Protein AF-A0A9P1I9E7-F1 (afdb_monomer_lite)

InterPro domains:
  IPR002908 Frataxin/CyaY [PF01491] (19-98)
  IPR002908 Frataxin/CyaY [PR00904] (19-37)
  IPR002908 Frataxin/CyaY [PR00904] (37-56)
  IPR002908 Frataxin/CyaY [PR00904] (59-74)
  IPR002908 Frataxin/CyaY [PR00904] (74-89)
  IPR002908 Frataxin/CyaY [PS50810] (19-102)
  IPR002908 Frataxin/CyaY [PTHR16821] (15-99)
  IPR002908 Frataxin/CyaY [SM01219] (19-102)
  IPR002908 Frataxin/CyaY [TIGR03421] (21-99)
  IPR017789 Frataxin [TIGR03422] (23-98)
  IPR020895 Frataxin conserved site [PS01344] (73-87)
  IPR036524 Frataxin/CyaY superfamily [G3DSA:3.30.920.10] (13-101)
  IPR036524 Frataxin/CyaY superfamily [SSF55387] (20-99)

Foldseek 3Di:
DDDDPPPPPPPPVPVPPPDDLVNLVVVLVVVLVVVQVVQVCCVVPDDFDPQFDWDDDPQWIKTAGYPVQGIKIWGQDSVVSWIWIAGSVPGIDIGHDDDPPD

Sequence (102 aa):
MLRQFSRVFSPRIRTVFTVSEKEYDRKADESLDRLSEYFDHISDNFKVSENFDVAYSYGVLTVAVSKEIGTYVINKQSPNKQIWLSSPISGPKRYDLTENLR

Secondary structure (DSSP, 8-state):
--------------------HHHHHHHHHHHHHHHHHHHHTHHHHS---TT-EEEEETTEEEEEEETTTEEEEEEEEGGGTEEEEEETTTEEEEEE------

Organism: NCBI:txid860376

Radius of gyration: 17.87 Å; chains: 1; bounding box: 51×27×46 Å

pLDDT: mean 86.14, std 20.7, range [36.94, 98.81]

Structure (mmCIF, N/CA/C/O backbone):
data_AF-A0A9P1I9E7-F1
#
_entry.id   AF-A0A9P1I9E7-F1
#
loop_
_atom_site.group_PDB
_atom_site.id
_atom_site.type_symbol
_atom_site.label_atom_id
_atom_site.label_alt_id
_atom_site.label_comp_id
_atom_site.label_asym_id
_atom_site.label_entity_id
_atom_site.label_seq_id
_atom_site.pdbx_PDB_ins_code
_atom_site.Cartn_x
_atom_site.Cartn_y
_atom_site.Cartn_z
_atom_site.occupancy
_atom_site.B_iso_or_equiv
_atom_site.auth_seq_id
_atom_site.auth_comp_id
_atom_site.auth_asym_id
_atom_site.auth_atom_id
_atom_site.pdbx_PDB_model_num
ATOM 1 N N . MET A 1 1 ? 37.702 -9.801 25.008 1.00 41.56 1 MET A N 1
ATOM 2 C CA . MET A 1 1 ? 37.589 -8.327 24.995 1.00 41.56 1 MET A CA 1
ATOM 3 C C . MET A 1 1 ? 36.161 -7.977 24.592 1.00 41.56 1 MET A C 1
ATOM 5 O O . MET A 1 1 ? 35.800 -8.125 23.434 1.00 41.56 1 MET A O 1
ATOM 9 N N . LEU A 1 2 ? 35.326 -7.666 25.584 1.00 37.88 2 LEU A N 1
ATOM 10 C CA . LEU A 1 2 ? 33.905 -7.344 25.431 1.00 37.88 2 LEU A CA 1
ATOM 11 C C . LEU A 1 2 ? 33.752 -5.960 24.785 1.00 37.88 2 LEU A C 1
ATOM 13 O O . LEU A 1 2 ? 34.343 -4.998 25.269 1.00 37.88 2 LEU A O 1
ATOM 17 N N . ARG A 1 3 ? 32.927 -5.838 23.742 1.00 42.09 3 ARG A N 1
ATOM 18 C CA . ARG A 1 3 ? 32.320 -4.556 23.360 1.00 42.09 3 ARG A CA 1
ATOM 19 C C . ARG A 1 3 ? 30.817 -4.666 23.580 1.00 42.09 3 ARG A C 1
ATOM 21 O O . ARG A 1 3 ? 30.091 -5.221 22.762 1.00 42.09 3 ARG A O 1
ATOM 28 N N . GLN A 1 4 ? 30.389 -4.174 24.742 1.00 44.16 4 GLN A N 1
ATOM 29 C CA . GLN A 1 4 ? 29.013 -3.777 25.012 1.00 44.16 4 GLN A CA 1
ATOM 30 C C . GLN A 1 4 ? 28.575 -2.786 23.932 1.00 44.16 4 GLN A C 1
ATOM 32 O O . GLN A 1 4 ? 29.083 -1.670 23.874 1.00 44.16 4 GLN A O 1
ATOM 37 N N . PHE A 1 5 ? 27.611 -3.177 23.105 1.00 43.31 5 PHE A N 1
ATOM 38 C CA . PHE A 1 5 ? 26.706 -2.209 22.506 1.00 43.31 5 PHE A CA 1
ATOM 39 C C . PHE A 1 5 ? 25.488 -2.144 23.412 1.00 43.31 5 PHE A C 1
ATOM 41 O O . PHE A 1 5 ? 24.613 -3.010 23.396 1.00 43.31 5 PHE A O 1
ATOM 48 N N . SER A 1 6 ? 25.499 -1.140 24.279 1.00 36.94 6 SER A N 1
ATOM 49 C CA . SER A 1 6 ? 24.378 -0.753 25.117 1.00 36.94 6 SER A CA 1
ATOM 50 C C . SER A 1 6 ?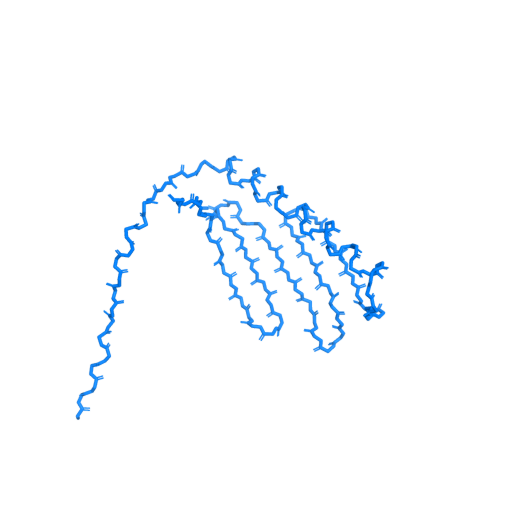 23.169 -0.558 24.208 1.00 36.94 6 SER A C 1
ATOM 52 O O . SER A 1 6 ? 23.143 0.355 23.383 1.00 36.94 6 SER A O 1
ATOM 54 N N . ARG A 1 7 ? 22.161 -1.426 24.339 1.00 43.84 7 ARG A N 1
ATOM 55 C CA . ARG A 1 7 ? 20.817 -1.132 23.847 1.00 43.84 7 ARG A CA 1
ATOM 56 C C . ARG A 1 7 ? 20.379 0.149 24.545 1.00 43.84 7 ARG A C 1
ATOM 58 O O . ARG A 1 7 ? 19.957 0.103 25.697 1.00 43.84 7 ARG A O 1
ATOM 65 N N . VAL A 1 8 ? 20.469 1.285 23.861 1.00 42.44 8 VAL A N 1
ATOM 66 C CA . VAL A 1 8 ? 19.685 2.456 24.239 1.00 42.44 8 VAL A CA 1
ATOM 67 C C . VAL A 1 8 ? 18.242 2.094 23.903 1.00 42.44 8 VAL A C 1
ATOM 69 O O . VAL A 1 8 ? 17.733 2.383 22.824 1.00 42.44 8 VAL A O 1
ATOM 72 N N . PHE A 1 9 ? 17.597 1.367 24.817 1.00 45.22 9 PHE A N 1
ATOM 73 C CA . PHE A 1 9 ? 16.150 1.365 24.926 1.00 45.22 9 PHE A CA 1
ATOM 74 C C . PHE A 1 9 ? 15.789 2.807 25.261 1.00 45.22 9 PHE A C 1
ATOM 76 O O . PHE A 1 9 ? 15.849 3.217 26.412 1.00 45.22 9 PHE A O 1
ATOM 83 N N . SER A 1 10 ? 15.510 3.608 24.236 1.00 42.56 10 SER A N 1
ATOM 84 C CA . SER A 1 10 ? 14.761 4.837 24.428 1.00 42.56 10 SER A CA 1
ATOM 85 C C . SER A 1 10 ? 13.336 4.382 24.726 1.00 42.56 10 SER A C 1
ATOM 87 O O . SER A 1 10 ? 12.689 3.832 23.826 1.00 42.56 10 SER A O 1
ATOM 89 N N . PRO A 1 11 ? 12.830 4.534 25.962 1.00 39.59 11 PRO A N 1
ATOM 90 C CA . PRO A 1 11 ? 11.422 4.352 26.194 1.00 39.59 11 PRO A CA 1
ATOM 91 C C . PRO A 1 11 ? 10.785 5.606 25.609 1.00 39.59 11 PRO A C 1
ATOM 93 O O . PRO A 1 11 ? 10.529 6.580 26.311 1.00 39.59 11 PRO A O 1
ATOM 96 N N . ARG A 1 12 ? 10.542 5.618 24.291 1.00 47.25 12 ARG A N 1
ATOM 97 C CA . ARG A 1 12 ? 9.419 6.416 23.819 1.00 47.25 12 ARG A CA 1
ATOM 98 C C . ARG A 1 12 ? 8.249 5.833 24.582 1.00 47.25 12 ARG A C 1
ATOM 100 O O . ARG A 1 12 ? 7.877 4.687 24.337 1.00 47.25 12 ARG A O 1
ATOM 107 N N . ILE A 1 13 ? 7.756 6.586 25.559 1.00 45.25 13 ILE A N 1
ATOM 108 C CA . ILE A 1 13 ? 6.429 6.394 26.113 1.00 45.25 13 ILE A CA 1
ATOM 109 C C . ILE A 1 13 ? 5.534 6.443 24.878 1.00 45.25 13 ILE A C 1
ATOM 111 O O . ILE A 1 13 ? 5.206 7.511 24.371 1.00 45.25 13 ILE A O 1
ATOM 115 N N . ARG A 1 14 ? 5.266 5.274 24.286 1.00 49.38 14 ARG A N 1
ATOM 116 C CA . ARG A 1 14 ? 4.182 5.113 23.339 1.00 49.38 14 ARG A CA 1
ATOM 117 C C . ARG A 1 14 ? 2.991 5.357 24.231 1.00 49.38 14 ARG A C 1
ATOM 119 O O . ARG A 1 14 ? 2.616 4.467 24.987 1.00 49.38 14 ARG A O 1
ATOM 126 N N . THR A 1 15 ? 2.479 6.581 24.245 1.00 45.69 15 THR A N 1
ATOM 127 C CA . THR A 1 15 ? 1.128 6.825 24.722 1.00 45.69 15 THR A CA 1
ATOM 128 C C . THR A 1 15 ? 0.297 5.812 23.950 1.00 45.69 15 THR A C 1
ATOM 130 O O . THR A 1 15 ? 0.179 5.920 22.730 1.00 45.69 15 THR A O 1
ATOM 133 N N . VAL A 1 16 ? -0.117 4.728 24.613 1.00 53.03 16 VAL A N 1
ATOM 134 C CA . VAL A 1 16 ? -0.912 3.670 23.993 1.00 53.03 16 VAL A CA 1
ATOM 135 C C . VAL A 1 16 ? -2.303 4.264 23.872 1.00 53.03 16 VAL A C 1
ATOM 137 O O . VAL A 1 16 ? -3.196 3.977 24.659 1.00 53.03 16 VAL A O 1
ATOM 140 N N . PHE A 1 17 ? -2.450 5.204 22.945 1.00 56.00 17 PHE A N 1
ATOM 141 C CA . PHE A 1 17 ? -3.746 5.705 22.561 1.00 56.00 17 PHE A CA 1
ATOM 142 C C . PHE A 1 17 ? -4.431 4.550 21.854 1.00 56.00 17 PHE A C 1
ATOM 144 O O . PHE A 1 17 ? -4.009 4.087 20.793 1.00 56.00 17 PHE A O 1
ATOM 151 N N . THR A 1 18 ? -5.454 4.018 22.505 1.00 71.69 18 THR A N 1
ATOM 152 C CA . THR A 1 18 ? -6.262 2.932 21.979 1.00 71.69 18 THR A CA 1
ATOM 153 C C . THR A 1 18 ? -7.191 3.508 20.919 1.00 71.69 18 THR A C 1
ATOM 155 O O . THR A 1 18 ? -8.364 3.771 21.168 1.00 71.69 18 THR A O 1
ATOM 158 N N . VAL A 1 19 ? -6.675 3.723 19.704 1.00 84.00 19 VAL A N 1
ATOM 159 C CA . VAL A 1 19 ? -7.548 4.030 18.566 1.00 84.00 19 VAL A CA 1
ATOM 160 C C . VAL A 1 19 ? -8.537 2.871 18.415 1.00 84.00 19 VAL A C 1
ATOM 162 O O . VAL A 1 19 ? -8.155 1.696 18.528 1.00 84.00 19 VAL A O 1
ATOM 165 N N . SER A 1 20 ? -9.821 3.169 18.227 1.00 91.38 20 SER A N 1
ATOM 166 C CA . SER A 1 20 ? -10.803 2.114 17.980 1.00 91.38 20 SER A CA 1
ATOM 167 C C . SER A 1 20 ? -10.499 1.443 16.638 1.00 91.38 20 SER A C 1
ATOM 169 O O . SER A 1 20 ? -9.936 2.068 15.741 1.00 91.38 20 SER A O 1
ATOM 171 N N . GLU A 1 21 ? -10.845 0.164 16.496 1.00 92.56 21 GLU A N 1
ATOM 172 C CA . GLU A 1 21 ? -10.680 -0.547 15.218 1.00 92.56 21 GLU A CA 1
ATOM 173 C C . GLU A 1 21 ? -11.422 0.171 14.089 1.00 92.56 21 GLU A C 1
ATOM 175 O O . GLU A 1 21 ? -10.833 0.450 13.055 1.00 92.56 21 GLU A O 1
ATOM 180 N N . LYS A 1 22 ? -12.657 0.613 14.353 1.00 94.69 22 LYS A N 1
ATOM 181 C CA . LYS A 1 22 ? -13.459 1.397 13.409 1.00 94.69 22 LYS A CA 1
ATOM 182 C C . LYS A 1 22 ? -12.763 2.680 12.942 1.00 94.69 22 LYS A C 1
ATOM 184 O O . LYS A 1 22 ? -12.828 3.013 11.765 1.00 94.69 22 LYS A O 1
ATOM 189 N N . GLU A 1 23 ? -12.135 3.424 13.853 1.00 93.75 23 GLU A N 1
ATOM 190 C CA . GLU A 1 23 ? -11.431 4.659 13.486 1.00 93.75 23 GLU A CA 1
ATOM 191 C C . GLU A 1 23 ? -10.124 4.369 12.742 1.00 93.75 23 GLU A C 1
ATOM 193 O O . GLU A 1 23 ? -9.777 5.097 11.812 1.00 93.75 23 GLU A O 1
ATOM 198 N N . TYR A 1 24 ? -9.418 3.296 13.115 1.00 95.12 24 TYR A N 1
ATOM 199 C CA . TYR A 1 24 ? -8.278 2.808 12.346 1.00 95.12 24 TYR A CA 1
ATOM 200 C C . TYR A 1 24 ? -8.699 2.437 10.922 1.00 95.12 24 TYR A C 1
ATOM 202 O O . TYR A 1 24 ? -8.096 2.939 9.979 1.00 95.12 24 TYR A O 1
ATOM 210 N N . ASP A 1 25 ? -9.743 1.620 10.769 1.00 96.94 25 ASP A N 1
ATOM 211 C CA . ASP A 1 25 ? -10.218 1.153 9.469 1.00 96.94 25 ASP A CA 1
ATOM 212 C C . ASP A 1 25 ? -10.612 2.326 8.586 1.00 96.94 25 ASP A C 1
ATOM 214 O O . ASP A 1 25 ? -10.114 2.433 7.472 1.00 96.94 25 ASP A O 1
ATOM 218 N N . ARG A 1 26 ? -11.393 3.273 9.118 1.00 96.94 26 ARG A N 1
ATOM 219 C CA . ARG A 1 26 ? -11.787 4.485 8.390 1.00 96.94 26 ARG A CA 1
ATOM 220 C C . ARG A 1 26 ? -10.574 5.264 7.869 1.00 96.94 26 ARG A C 1
ATOM 222 O O . ARG A 1 26 ? -10.561 5.664 6.710 1.00 96.94 26 ARG A O 1
ATOM 229 N N . LYS A 1 27 ? -9.564 5.495 8.716 1.00 96.31 27 LYS A N 1
ATOM 230 C CA . LYS A 1 27 ? -8.346 6.234 8.333 1.00 96.31 27 LYS A CA 1
ATOM 231 C C . LYS A 1 27 ? -7.463 5.448 7.366 1.00 96.31 27 LYS A C 1
ATOM 233 O O . LYS A 1 27 ? -6.846 6.050 6.489 1.00 96.31 27 LYS A O 1
ATOM 238 N N . ALA A 1 28 ? -7.362 4.136 7.551 1.00 97.25 28 ALA A N 1
ATOM 239 C CA . ALA A 1 28 ? -6.585 3.255 6.693 1.00 97.25 28 ALA A CA 1
ATOM 240 C C . ALA A 1 28 ? -7.205 3.168 5.296 1.00 97.25 28 ALA A C 1
ATOM 242 O O . ALA A 1 28 ? -6.478 3.337 4.322 1.00 97.25 28 ALA A O 1
ATOM 243 N N . ASP A 1 29 ? -8.525 2.997 5.212 1.00 98.31 29 ASP A N 1
ATOM 244 C CA . ASP A 1 29 ? -9.269 2.967 3.952 1.00 98.31 29 ASP A CA 1
ATOM 245 C C . ASP A 1 29 ? -9.127 4.297 3.211 1.00 98.31 29 ASP A C 1
ATOM 247 O O . ASP A 1 29 ? -8.599 4.309 2.108 1.00 98.31 29 ASP A O 1
ATOM 251 N N . GLU A 1 30 ? -9.415 5.427 3.870 1.00 97.81 30 GLU A N 1
ATOM 252 C CA . GLU A 1 30 ? -9.255 6.769 3.284 1.00 97.81 30 GLU A CA 1
ATOM 253 C C . GLU A 1 30 ? -7.823 7.026 2.776 1.00 97.81 30 GLU A C 1
ATOM 255 O O . GLU A 1 30 ? -7.613 7.709 1.773 1.00 97.81 30 GLU A O 1
ATOM 260 N N . SER A 1 31 ? -6.813 6.498 3.474 1.00 97.38 31 SER A N 1
ATOM 261 C CA . SER A 1 31 ? -5.418 6.631 3.049 1.00 97.38 31 SER A CA 1
ATOM 262 C C . SER A 1 31 ? -5.116 5.762 1.831 1.00 97.38 31 SER A C 1
ATOM 264 O O . SER A 1 31 ? -4.488 6.242 0.892 1.00 97.38 31 SER A O 1
ATOM 266 N N . LEU A 1 32 ? -5.539 4.496 1.832 1.00 98.38 32 LEU A N 1
ATOM 267 C CA . LEU A 1 32 ? -5.294 3.577 0.721 1.00 98.38 32 LEU A CA 1
ATOM 268 C C . LEU A 1 32 ? -6.073 3.974 -0.536 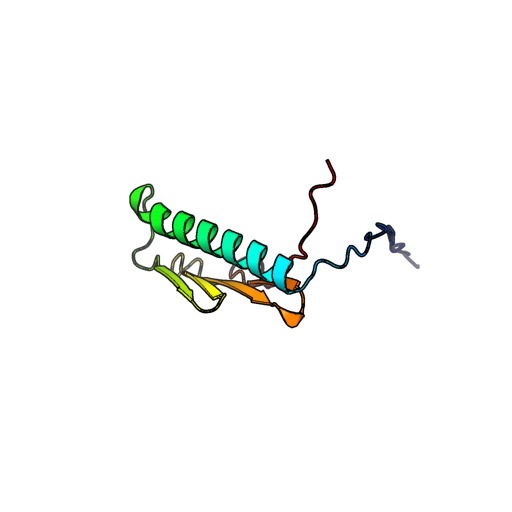1.00 98.38 32 LEU A C 1
ATOM 270 O O . LEU A 1 32 ? -5.491 3.898 -1.613 1.00 98.38 32 LEU A O 1
ATOM 274 N N . ASP A 1 33 ? -7.301 4.482 -0.393 1.00 98.31 33 ASP A N 1
ATOM 275 C CA . ASP A 1 33 ? -8.083 5.085 -1.480 1.00 98.31 33 ASP A CA 1
ATOM 276 C C . ASP A 1 33 ? -7.266 6.198 -2.153 1.00 98.31 33 ASP A C 1
ATOM 278 O O . ASP A 1 33 ? -6.936 6.111 -3.334 1.00 98.31 33 ASP A O 1
ATOM 282 N N . ARG A 1 34 ? -6.809 7.189 -1.375 1.00 98.31 34 ARG A N 1
ATOM 283 C CA . ARG A 1 34 ? -5.999 8.304 -1.896 1.00 98.31 34 ARG A CA 1
ATOM 284 C C . ARG A 1 34 ? -4.679 7.862 -2.520 1.00 98.31 34 ARG A C 1
ATOM 286 O O . ARG A 1 34 ? -4.242 8.456 -3.502 1.00 98.31 34 ARG A O 1
ATOM 293 N N . LEU A 1 35 ? -4.004 6.869 -1.935 1.00 98.25 35 LEU A N 1
ATOM 294 C CA . LEU A 1 35 ? -2.781 6.326 -2.527 1.00 98.25 35 LEU A CA 1
ATOM 295 C C . LEU A 1 35 ? -3.075 5.626 -3.856 1.00 98.25 35 LEU A C 1
ATOM 297 O O . LEU A 1 35 ? -2.288 5.787 -4.784 1.00 98.25 35 LEU A O 1
ATOM 301 N N . SER A 1 36 ? -4.169 4.867 -3.947 1.00 98.12 36 SER A N 1
ATOM 302 C CA . SER A 1 36 ? -4.563 4.187 -5.183 1.00 98.12 36 SER A CA 1
ATOM 303 C C . SER A 1 36 ? -4.837 5.191 -6.303 1.00 98.12 36 SER A C 1
ATOM 305 O O . SER A 1 36 ? -4.181 5.116 -7.337 1.00 98.12 36 SER A O 1
ATOM 307 N N . GLU A 1 37 ? -5.649 6.219 -6.032 1.00 97.56 37 GLU A N 1
ATOM 308 C CA . GLU A 1 37 ? -5.928 7.316 -6.967 1.00 97.56 37 GLU A CA 1
ATOM 309 C C . GLU A 1 37 ? -4.638 8.020 -7.409 1.00 97.56 37 GLU A C 1
ATOM 311 O O . GLU A 1 37 ? -4.421 8.279 -8.591 1.00 97.56 37 GLU A O 1
ATOM 316 N N . TYR A 1 38 ? -3.738 8.310 -6.463 1.00 97.62 38 TYR A N 1
ATOM 317 C CA . TYR A 1 38 ? -2.458 8.934 -6.784 1.00 97.62 38 TYR A CA 1
ATOM 318 C C . TYR A 1 38 ? -1.611 8.070 -7.726 1.00 97.62 38 TYR A C 1
ATOM 320 O O . TYR A 1 38 ? -1.033 8.605 -8.673 1.00 97.62 38 TYR A O 1
ATOM 328 N N . PHE A 1 39 ? -1.518 6.760 -7.475 1.00 97.56 39 PHE A N 1
ATOM 329 C CA . PHE A 1 39 ? -0.738 5.856 -8.319 1.00 97.56 39 PHE A CA 1
ATOM 330 C C . PHE A 1 39 ? -1.351 5.677 -9.710 1.00 97.56 39 PHE A C 1
ATOM 332 O O . PHE A 1 39 ? -0.589 5.669 -10.679 1.00 97.56 39 PHE A O 1
ATOM 339 N N . ASP A 1 40 ? -2.679 5.607 -9.827 1.00 95.19 40 ASP A N 1
ATOM 340 C CA . ASP A 1 40 ? -3.375 5.533 -11.121 1.00 95.19 40 ASP A CA 1
ATOM 341 C C . ASP A 1 40 ? -3.001 6.720 -12.024 1.00 95.19 40 ASP A C 1
ATOM 343 O O . ASP A 1 40 ? -2.643 6.551 -13.195 1.00 95.19 40 ASP A O 1
ATOM 347 N N . HIS A 1 41 ? -2.947 7.922 -11.446 1.00 96.19 41 HIS A N 1
ATOM 348 C CA . HIS A 1 41 ? -2.600 9.151 -12.163 1.00 96.19 41 HIS A CA 1
ATOM 349 C C . HIS A 1 41 ? -1.112 9.315 -12.505 1.00 96.19 41 HIS A C 1
ATOM 351 O O . HIS A 1 41 ? -0.746 10.259 -13.216 1.00 96.19 41 HIS A O 1
ATOM 357 N N . ILE A 1 42 ? -0.215 8.442 -12.033 1.00 96.56 42 ILE A N 1
ATOM 358 C CA . ILE A 1 42 ? 1.209 8.542 -12.396 1.00 96.56 42 ILE A CA 1
ATOM 359 C C . ILE A 1 42 ? 1.392 8.334 -13.900 1.00 96.56 42 ILE A C 1
ATOM 361 O O . ILE A 1 42 ? 2.182 9.050 -14.517 1.00 96.56 42 ILE A O 1
ATOM 365 N N . SER A 1 43 ? 0.660 7.389 -14.492 1.00 91.88 43 SER A N 1
ATOM 366 C CA . SER A 1 43 ? 0.794 7.055 -15.915 1.00 91.88 43 SER A CA 1
ATOM 367 C C . SER A 1 43 ? 0.380 8.200 -16.853 1.00 91.88 43 SER A C 1
ATOM 369 O O . SER A 1 43 ? 0.950 8.335 -17.935 1.00 91.88 43 SER A O 1
ATOM 371 N N . ASP A 1 44 ? -0.520 9.083 -16.405 1.00 94.19 44 ASP A N 1
ATOM 372 C CA . ASP A 1 44 ? -0.955 10.271 -17.151 1.00 94.19 44 ASP A CA 1
ATOM 373 C C . ASP A 1 44 ? 0.131 11.358 -17.220 1.00 94.19 44 ASP A C 1
ATOM 375 O O . ASP A 1 44 ? 0.199 12.139 -18.170 1.00 94.19 44 ASP A O 1
ATOM 379 N N . ASN A 1 45 ? 0.977 11.433 -16.190 1.00 94.00 45 ASN A N 1
ATOM 380 C CA . ASN A 1 45 ? 1.904 12.547 -15.975 1.00 94.00 45 ASN A CA 1
ATOM 381 C C . ASN A 1 45 ? 3.371 12.170 -16.214 1.00 94.00 45 ASN A C 1
ATOM 383 O O . ASN A 1 45 ? 4.225 13.047 -16.368 1.00 94.00 45 ASN A O 1
ATOM 387 N N . PHE A 1 46 ? 3.684 10.875 -16.238 1.00 95.12 46 PHE A N 1
ATOM 388 C CA . PHE A 1 46 ? 5.046 10.367 -16.317 1.00 95.12 46 PHE A CA 1
ATOM 389 C C . PHE A 1 46 ? 5.142 9.180 -17.270 1.00 95.12 46 PHE A C 1
ATOM 391 O O . PHE A 1 46 ? 4.232 8.367 -17.397 1.00 95.12 46 PHE A O 1
ATOM 398 N N . LYS A 1 47 ? 6.307 9.030 -17.907 1.00 96.50 47 LYS A N 1
ATOM 399 C CA . LYS A 1 47 ? 6.604 7.826 -18.683 1.00 96.50 47 LYS A CA 1
ATOM 400 C C . LYS A 1 47 ? 6.809 6.647 -17.729 1.00 96.50 47 LYS A C 1
ATOM 402 O O . LYS A 1 47 ? 7.800 6.614 -17.00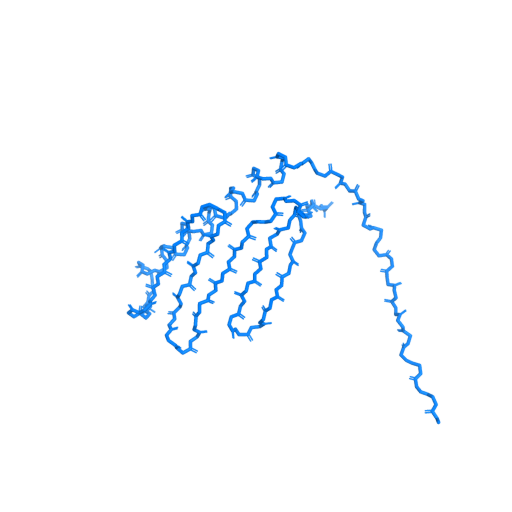0 1.00 96.50 47 LYS A O 1
ATOM 407 N N . VAL A 1 48 ? 5.900 5.680 -17.777 1.00 97.06 48 VAL A N 1
ATOM 408 C CA . VAL A 1 48 ? 5.942 4.444 -16.984 1.00 97.06 48 VAL A CA 1
ATOM 409 C C . VAL A 1 48 ? 6.307 3.228 -17.846 1.00 97.06 48 VAL A C 1
ATOM 411 O O . VAL A 1 48 ? 6.416 3.323 -19.069 1.00 97.06 48 VAL A O 1
ATOM 414 N N . SER A 1 49 ? 6.555 2.085 -17.201 1.00 97.75 49 SER A N 1
ATOM 415 C CA . SER A 1 49 ? 6.737 0.798 -17.884 1.00 97.75 49 SER A CA 1
ATOM 416 C C . SER A 1 49 ? 5.422 0.324 -18.511 1.00 97.75 49 SER A C 1
ATOM 418 O O . SER A 1 49 ? 4.357 0.588 -17.969 1.00 97.75 49 SER A O 1
ATOM 420 N N . GLU A 1 50 ? 5.488 -0.475 -19.579 1.00 96.88 50 GLU A N 1
ATOM 421 C CA . GLU A 1 50 ? 4.322 -1.217 -20.098 1.00 96.88 50 GLU A CA 1
ATOM 422 C C . GLU A 1 50 ? 3.758 -2.223 -19.080 1.00 96.88 50 GLU A C 1
ATOM 424 O O . GLU A 1 50 ? 2.632 -2.689 -19.213 1.00 96.88 50 GLU A O 1
ATOM 429 N N . ASN A 1 51 ? 4.553 -2.580 -18.066 1.00 97.19 51 ASN A N 1
ATOM 430 C CA . ASN A 1 51 ? 4.145 -3.437 -16.956 1.00 97.19 51 ASN A CA 1
ATOM 431 C C . ASN A 1 51 ? 3.683 -2.645 -15.723 1.00 97.19 51 ASN A C 1
ATOM 433 O O . ASN A 1 51 ? 3.523 -3.251 -14.664 1.00 97.19 51 ASN A O 1
ATOM 437 N N . PHE A 1 52 ? 3.530 -1.322 -15.833 1.00 98.31 52 PHE A N 1
ATOM 438 C CA . PHE A 1 52 ? 2.976 -0.520 -14.752 1.00 98.31 52 PHE A CA 1
ATOM 439 C C . PHE A 1 52 ? 1.480 -0.805 -14.614 1.00 98.31 52 PHE A C 1
ATOM 441 O O . PHE A 1 52 ? 0.737 -0.656 -15.581 1.00 98.31 52 PHE A O 1
ATOM 448 N N . ASP A 1 53 ? 1.061 -1.227 -13.427 1.00 98.12 53 ASP A N 1
ATOM 449 C CA . ASP A 1 53 ? -0.329 -1.566 -13.124 1.00 98.12 53 ASP A CA 1
ATOM 450 C C . ASP A 1 53 ? -0.622 -1.299 -11.647 1.00 98.12 53 ASP A C 1
ATOM 452 O O . ASP A 1 53 ? 0.232 -1.518 -10.777 1.00 98.12 53 ASP A O 1
ATOM 456 N N . VAL A 1 54 ? -1.830 -0.824 -11.369 1.00 98.31 54 VAL A N 1
ATOM 457 C CA . VAL A 1 54 ? -2.292 -0.460 -10.032 1.00 98.31 54 VAL A CA 1
ATOM 458 C C . VAL A 1 54 ? -3.621 -1.163 -9.794 1.00 98.31 54 VAL A C 1
ATOM 460 O O . VAL A 1 54 ? -4.565 -1.036 -10.566 1.00 98.31 54 VAL A O 1
ATOM 463 N N . ALA A 1 55 ? -3.699 -1.924 -8.707 1.00 98.31 55 ALA A N 1
ATOM 464 C CA . ALA A 1 55 ? -4.905 -2.649 -8.336 1.00 98.31 55 ALA A CA 1
ATOM 465 C C . ALA A 1 55 ? -5.170 -2.484 -6.844 1.00 98.31 55 ALA A C 1
ATOM 467 O O . ALA A 1 55 ? -4.332 -2.842 -6.014 1.00 98.31 55 ALA A O 1
ATOM 468 N N . TYR A 1 56 ? -6.354 -1.987 -6.491 1.00 98.50 56 TYR A N 1
ATOM 469 C CA . TYR A 1 56 ? -6.774 -1.845 -5.103 1.00 98.50 56 TYR A CA 1
ATOM 470 C C . TYR A 1 56 ? -8.068 -2.612 -4.836 1.00 98.50 56 TYR A C 1
ATOM 472 O O . TYR A 1 56 ? -9.091 -2.390 -5.479 1.00 98.50 56 TYR A O 1
ATOM 480 N N . SER A 1 57 ? -8.021 -3.558 -3.896 1.00 98.00 57 SER A N 1
ATOM 481 C CA . SER A 1 57 ? -9.185 -4.366 -3.535 1.00 98.00 57 SER A CA 1
ATOM 482 C C . SER A 1 57 ? -9.073 -4.915 -2.117 1.00 98.00 57 SER A C 1
ATOM 484 O O . SER A 1 57 ? -8.001 -5.348 -1.699 1.00 98.00 57 SER A O 1
ATOM 486 N N . TYR A 1 58 ? -10.183 -4.909 -1.374 1.00 96.31 58 TYR A N 1
ATOM 487 C CA . TYR A 1 58 ? -10.291 -5.478 -0.021 1.00 96.31 58 TYR A CA 1
ATOM 488 C C . TYR A 1 58 ? -9.158 -5.059 0.940 1.00 96.31 58 TYR A C 1
ATOM 490 O O . TYR A 1 58 ? -8.646 -5.874 1.706 1.00 96.31 58 TYR A O 1
ATOM 498 N N . GLY A 1 59 ? -8.749 -3.786 0.903 1.00 97.69 59 GLY A N 1
ATOM 499 C CA . GLY A 1 59 ? -7.674 -3.264 1.754 1.00 97.69 59 GLY A CA 1
ATOM 500 C C . GLY A 1 59 ? -6.259 -3.645 1.300 1.00 97.69 59 GLY A C 1
ATOM 501 O O . GLY A 1 59 ? -5.307 -3.404 2.039 1.00 97.69 59 GLY A O 1
ATOM 502 N N . VAL A 1 60 ? -6.098 -4.213 0.103 1.00 98.62 60 VAL A N 1
ATOM 503 C CA . VAL A 1 60 ? -4.806 -4.563 -0.500 1.00 98.62 60 VAL A CA 1
ATOM 504 C C . VAL A 1 60 ? -4.588 -3.729 -1.7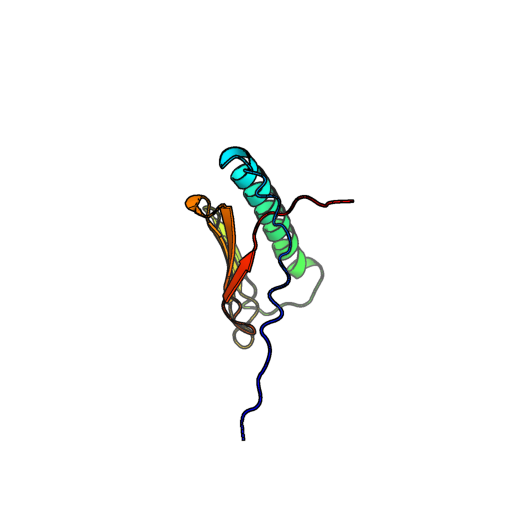57 1.00 98.62 60 VAL A C 1
ATOM 506 O O . VAL A 1 60 ? -5.267 -3.922 -2.763 1.00 98.62 60 VAL A O 1
ATOM 509 N N . LEU A 1 61 ? -3.627 -2.810 -1.701 1.00 98.81 61 LEU A N 1
ATOM 510 C CA . LEU A 1 61 ? -3.146 -2.020 -2.830 1.00 98.81 61 LEU A CA 1
ATOM 511 C C . LEU A 1 61 ? -1.877 -2.663 -3.394 1.00 98.81 61 LEU A C 1
ATOM 513 O O . LEU A 1 61 ? -0.873 -2.811 -2.698 1.00 98.81 61 LEU A O 1
ATOM 517 N N . THR A 1 62 ? -1.922 -3.038 -4.662 1.00 98.75 62 THR A N 1
ATOM 518 C CA . THR A 1 62 ? -0.820 -3.633 -5.415 1.00 98.75 62 THR A CA 1
ATOM 519 C C . THR A 1 62 ? -0.372 -2.648 -6.484 1.00 98.75 62 THR A C 1
ATOM 521 O O . THR A 1 62 ? -1.200 -2.144 -7.233 1.00 98.75 62 THR A O 1
ATOM 524 N N . VAL A 1 63 ? 0.931 -2.375 -6.551 1.00 98.62 63 VAL A N 1
ATOM 525 C CA . VAL A 1 63 ? 1.536 -1.485 -7.552 1.00 98.62 63 VAL A CA 1
ATOM 526 C C . VAL A 1 63 ? 2.671 -2.236 -8.237 1.00 98.62 63 VAL A C 1
ATOM 528 O O . VAL A 1 63 ? 3.751 -2.416 -7.662 1.00 98.62 63 VAL A O 1
ATOM 531 N N . ALA A 1 64 ? 2.426 -2.716 -9.453 1.00 98.50 64 ALA A N 1
ATOM 532 C CA . ALA A 1 64 ? 3.464 -3.243 -10.326 1.00 98.50 64 ALA A CA 1
ATOM 533 C C . ALA A 1 64 ? 4.187 -2.062 -10.981 1.00 98.50 64 ALA A C 1
ATOM 535 O O . ALA A 1 64 ? 3.554 -1.224 -11.609 1.00 98.50 64 ALA A O 1
ATOM 536 N N . VAL A 1 65 ? 5.507 -1.962 -10.802 1.00 98.06 65 VAL A N 1
ATOM 537 C CA . VAL A 1 65 ? 6.282 -0.820 -11.322 1.00 98.06 65 VAL A CA 1
ATOM 538 C C . VAL A 1 65 ? 6.916 -1.157 -12.669 1.00 98.06 65 VAL A C 1
ATOM 540 O O . VAL A 1 65 ? 6.765 -0.421 -13.641 1.00 98.06 65 VAL A O 1
ATOM 543 N N . SER A 1 66 ? 7.654 -2.264 -12.716 1.00 98.00 66 SER A N 1
ATOM 544 C CA . SER A 1 66 ? 8.244 -2.847 -13.923 1.00 98.00 66 SER A CA 1
ATOM 545 C C . SER A 1 66 ? 8.704 -4.278 -13.621 1.00 98.00 66 SER A C 1
ATOM 547 O O . SER A 1 66 ? 8.665 -4.713 -12.467 1.00 98.00 66 SER A O 1
ATOM 549 N N . LYS A 1 67 ? 9.193 -5.011 -14.628 1.00 97.31 67 LYS A N 1
ATOM 550 C CA . LYS A 1 67 ? 9.790 -6.343 -14.414 1.00 97.31 67 LYS A CA 1
ATOM 551 C C . LYS A 1 67 ? 11.069 -6.291 -13.574 1.00 97.31 67 LYS A C 1
ATOM 553 O O . LYS A 1 67 ? 11.343 -7.222 -12.827 1.00 97.31 67 LYS A O 1
ATOM 558 N N . GLU A 1 68 ? 11.840 -5.216 -13.698 1.00 98.00 68 GLU A N 1
ATOM 559 C CA . GLU A 1 68 ? 13.134 -5.029 -13.034 1.00 98.00 68 GLU A CA 1
ATOM 560 C C . GLU A 1 68 ? 12.973 -4.558 -11.587 1.00 98.00 68 GLU A C 1
ATOM 562 O O . GLU A 1 68 ? 13.729 -4.980 -10.715 1.00 98.00 68 GLU A O 1
ATOM 567 N N . ILE A 1 69 ? 11.994 -3.684 -11.326 1.00 97.75 69 ILE A N 1
ATOM 568 C CA . ILE A 1 69 ? 11.726 -3.159 -9.981 1.00 97.75 69 ILE A CA 1
ATOM 569 C C . ILE A 1 69 ? 10.820 -4.098 -9.185 1.00 97.75 69 ILE A C 1
ATOM 571 O O . ILE A 1 69 ? 11.011 -4.249 -7.981 1.00 97.75 69 ILE A O 1
ATOM 575 N N . GLY A 1 70 ? 9.851 -4.739 -9.839 1.00 98.25 70 GLY A N 1
ATOM 576 C CA . GLY A 1 70 ? 8.890 -5.644 -9.219 1.00 98.25 70 GLY A CA 1
ATOM 577 C C . GLY A 1 70 ? 7.619 -4.958 -8.716 1.00 98.25 70 GLY A C 1
ATOM 578 O O . GLY A 1 70 ? 7.251 -3.859 -9.142 1.00 98.25 70 GLY A O 1
ATOM 579 N N . THR A 1 71 ? 6.934 -5.647 -7.803 1.00 98.69 71 THR A N 1
ATOM 580 C CA . THR A 1 71 ? 5.594 -5.289 -7.325 1.00 98.69 71 THR A CA 1
ATOM 581 C C . THR A 1 71 ? 5.618 -4.925 -5.849 1.00 98.69 71 THR A C 1
ATOM 583 O O . THR A 1 71 ? 6.083 -5.697 -5.010 1.00 98.69 71 THR A O 1
ATOM 586 N N . TYR A 1 72 ? 5.078 -3.754 -5.531 1.00 98.81 72 TYR A N 1
ATOM 587 C CA . TYR A 1 72 ? 4.809 -3.323 -4.168 1.00 98.81 72 TYR A CA 1
ATOM 588 C C . TYR A 1 72 ? 3.418 -3.798 -3.753 1.00 98.81 72 TYR A C 1
ATOM 590 O O . TYR A 1 72 ? 2.476 -3.722 -4.538 1.00 98.81 72 TYR A O 1
ATOM 598 N N . VAL A 1 73 ? 3.285 -4.259 -2.510 1.00 98.81 73 VAL A N 1
ATOM 599 C CA . VAL A 1 73 ? 1.985 -4.611 -1.919 1.00 98.81 73 VAL A CA 1
ATOM 600 C C . VAL A 1 73 ? 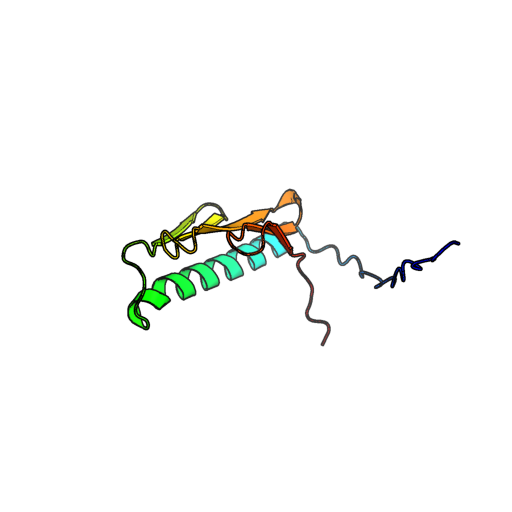1.832 -3.864 -0.606 1.00 98.81 73 VAL A C 1
ATOM 602 O O . VAL A 1 73 ? 2.655 -4.016 0.295 1.00 98.81 73 VAL A O 1
ATOM 605 N N . ILE A 1 74 ? 0.780 -3.066 -0.491 1.00 98.81 74 ILE A N 1
ATOM 606 C CA . ILE A 1 74 ? 0.413 -2.311 0.701 1.00 98.81 74 ILE A CA 1
ATOM 607 C C . ILE A 1 74 ? -0.909 -2.883 1.204 1.00 98.81 74 ILE A C 1
ATOM 609 O O . ILE A 1 74 ? -1.904 -2.878 0.491 1.00 98.81 74 ILE A O 1
ATOM 613 N N . ASN A 1 75 ? -0.919 -3.409 2.423 1.00 98.56 75 ASN A N 1
ATOM 614 C CA . ASN A 1 75 ? -2.042 -4.161 2.965 1.00 98.56 75 ASN A CA 1
ATOM 615 C C . ASN A 1 75 ? -2.515 -3.574 4.299 1.00 98.56 75 ASN A C 1
ATOM 617 O O . ASN A 1 75 ? -1.711 -3.385 5.219 1.00 98.56 75 ASN A O 1
ATOM 621 N N . LYS A 1 76 ? -3.821 -3.339 4.417 1.00 98.38 76 LYS A N 1
ATOM 622 C CA . LYS A 1 76 ? -4.501 -3.015 5.669 1.00 98.38 76 LYS A CA 1
ATOM 623 C C . LYS A 1 76 ? -4.613 -4.258 6.549 1.00 98.38 76 LYS A C 1
ATOM 625 O O . LYS A 1 76 ? -5.176 -5.274 6.159 1.00 98.38 76 LYS A O 1
ATOM 630 N N . GLN A 1 77 ? -4.116 -4.167 7.777 1.00 97.69 77 GLN A N 1
ATOM 631 C CA . GLN A 1 77 ? -4.198 -5.237 8.770 1.00 97.69 77 GLN A CA 1
ATOM 632 C C . GLN A 1 77 ? -5.036 -4.781 9.960 1.00 97.69 77 GLN A C 1
ATOM 634 O O . GLN A 1 77 ? -4.493 -4.406 11.002 1.00 97.69 77 GLN A O 1
ATOM 639 N N . SER A 1 78 ? -6.362 -4.846 9.804 1.00 93.88 78 SER A N 1
ATOM 640 C CA . SER A 1 78 ? -7.348 -4.416 10.807 1.00 93.88 78 SER A CA 1
ATOM 641 C C . SER A 1 78 ? -7.137 -5.029 12.196 1.00 93.88 78 SER A C 1
ATOM 643 O O . SER A 1 78 ? -7.048 -4.252 13.148 1.00 93.88 78 SER A O 1
ATOM 645 N N . PRO A 1 79 ? -6.897 -6.352 12.356 1.00 93.31 79 PRO A N 1
ATOM 646 C CA . PRO A 1 79 ? -6.691 -6.937 13.688 1.00 93.31 79 PRO A CA 1
ATOM 647 C C . PRO A 1 79 ? -5.477 -6.359 14.425 1.00 93.31 79 PRO A C 1
ATOM 649 O O . PRO A 1 79 ? -5.469 -6.252 15.649 1.00 93.31 79 PRO A O 1
ATOM 652 N N . ASN A 1 80 ? -4.446 -5.967 13.669 1.00 93.56 80 ASN A N 1
ATOM 653 C CA . ASN A 1 80 ? -3.210 -5.410 14.212 1.00 93.56 80 ASN A CA 1
ATOM 654 C C . ASN A 1 80 ? -3.220 -3.876 14.253 1.00 93.56 80 ASN A C 1
ATOM 656 O O . ASN A 1 80 ? -2.315 -3.292 14.843 1.00 93.56 80 ASN A O 1
ATOM 660 N N . LYS A 1 81 ? -4.209 -3.225 13.625 1.00 94.81 81 LYS A N 1
ATOM 661 C CA . LYS A 1 81 ? -4.273 -1.772 13.393 1.00 94.81 81 LYS A CA 1
ATOM 662 C C . LYS A 1 81 ? -3.000 -1.229 12.736 1.00 94.81 81 LYS A C 1
ATOM 664 O O . LYS A 1 81 ? -2.443 -0.211 13.153 1.00 94.81 81 LYS A O 1
ATOM 669 N N . GLN A 1 82 ? -2.527 -1.933 11.708 1.00 96.38 82 GLN A N 1
ATOM 670 C CA . GLN A 1 82 ? -1.270 -1.637 11.019 1.00 96.38 82 GLN A CA 1
ATOM 671 C C . GLN A 1 82 ? -1.413 -1.628 9.502 1.00 96.38 82 GLN A C 1
ATOM 673 O O . GLN A 1 82 ? -2.148 -2.427 8.934 1.00 96.38 82 GLN A O 1
ATOM 678 N N . ILE A 1 83 ? -0.629 -0.792 8.829 1.00 98.38 83 ILE A N 1
ATOM 679 C CA . ILE A 1 83 ? -0.383 -0.947 7.391 1.00 98.38 83 ILE A CA 1
ATOM 680 C C . ILE A 1 83 ? 0.892 -1.758 7.202 1.00 98.38 83 ILE A C 1
ATOM 682 O O . ILE A 1 83 ? 1.923 -1.473 7.819 1.00 98.38 83 ILE A O 1
ATOM 686 N N . TRP A 1 84 ? 0.833 -2.784 6.365 1.00 98.44 84 TRP A N 1
ATOM 687 C CA . TRP A 1 84 ? 1.986 -3.597 6.001 1.00 98.44 84 TRP A CA 1
ATOM 688 C C . TRP A 1 84 ? 2.407 -3.277 4.576 1.00 98.44 84 TRP A C 1
ATOM 690 O O . TRP A 1 84 ? 1.579 -3.228 3.678 1.00 98.44 84 TRP A O 1
ATOM 700 N N . LEU A 1 85 ? 3.704 -3.091 4.374 1.00 98.69 85 LEU A N 1
ATOM 701 C CA . LEU A 1 85 ? 4.315 -2.878 3.073 1.00 98.69 85 LEU A CA 1
ATOM 702 C C . LEU A 1 85 ? 5.203 -4.076 2.753 1.00 98.69 85 LEU A C 1
ATOM 704 O O . LEU A 1 85 ? 6.116 -4.374 3.519 1.00 98.69 85 LEU A O 1
ATOM 708 N N . SER A 1 86 ? 4.985 -4.708 1.608 1.00 98.62 86 SER A N 1
ATOM 709 C CA . SER A 1 86 ? 5.961 -5.554 0.930 1.00 98.62 86 SER A CA 1
ATOM 710 C C . SER A 1 86 ? 6.625 -4.726 -0.164 1.00 98.62 86 SER A C 1
ATOM 712 O O . SER A 1 86 ? 5.961 -4.293 -1.105 1.00 98.62 86 SER A O 1
ATOM 714 N N . SER A 1 87 ? 7.924 -4.463 -0.020 1.00 98.50 87 SER A N 1
ATOM 715 C CA . SER A 1 87 ? 8.718 -3.748 -1.019 1.00 98.50 87 SER A CA 1
ATOM 716 C C . SER A 1 87 ? 9.692 -4.713 -1.701 1.00 98.50 87 SER A C 1
ATOM 718 O O . SER A 1 87 ? 10.463 -5.364 -0.992 1.00 98.50 87 SER A O 1
ATOM 720 N N . PRO A 1 88 ? 9.746 -4.752 -3.044 1.00 97.75 88 PRO A N 1
ATOM 721 C CA . PRO A 1 88 ? 10.706 -5.586 -3.769 1.00 97.75 88 PRO A CA 1
ATOM 722 C C . PRO A 1 88 ? 12.157 -5.098 -3.609 1.00 97.75 88 PRO A C 1
ATOM 724 O O . PRO A 1 88 ? 13.090 -5.865 -3.810 1.00 97.75 88 PRO A O 1
ATOM 727 N N . ILE A 1 89 ? 12.355 -3.840 -3.191 1.00 97.94 89 ILE A N 1
ATOM 728 C CA . ILE A 1 89 ? 13.679 -3.236 -2.984 1.00 97.94 89 ILE A CA 1
ATOM 729 C C . ILE A 1 89 ? 14.118 -3.329 -1.519 1.00 97.94 89 ILE A C 1
ATOM 731 O O . ILE A 1 89 ? 15.263 -3.660 -1.226 1.00 97.94 89 ILE A O 1
ATOM 735 N N . SER A 1 90 ? 13.223 -2.998 -0.581 1.00 97.94 90 SER A N 1
ATOM 736 C CA . SER A 1 90 ? 13.585 -2.817 0.836 1.00 97.94 90 SER A CA 1
ATOM 737 C C . SER A 1 90 ? 13.034 -3.880 1.787 1.00 97.94 90 SER A C 1
ATOM 739 O O . SER A 1 90 ? 13.299 -3.814 2.988 1.00 97.94 90 SER A O 1
ATOM 741 N N . GLY A 1 91 ? 12.285 -4.857 1.273 1.00 97.88 91 GLY A N 1
ATOM 742 C CA . GLY A 1 91 ? 11.653 -5.895 2.079 1.00 97.88 91 GLY A CA 1
ATOM 743 C C . GLY A 1 91 ? 10.436 -5.401 2.877 1.00 97.88 91 GLY A C 1
ATOM 744 O O . GLY A 1 91 ? 9.887 -4.330 2.595 1.00 97.88 91 GLY A O 1
ATOM 745 N N . PRO A 1 92 ? 9.967 -6.198 3.854 1.00 98.44 92 PRO A N 1
ATOM 746 C CA . PRO A 1 92 ? 8.726 -5.925 4.563 1.00 98.44 92 PRO A CA 1
ATOM 747 C C . PRO A 1 92 ? 8.871 -4.821 5.619 1.00 98.44 92 PRO A C 1
ATOM 749 O O . PRO A 1 92 ? 9.842 -4.785 6.377 1.00 98.44 92 PRO A O 1
ATOM 752 N N . LYS A 1 93 ? 7.858 -3.958 5.731 1.00 98.12 93 LYS A N 1
ATOM 753 C CA . LYS A 1 93 ? 7.738 -2.928 6.776 1.00 98.12 93 LYS A CA 1
ATOM 754 C C . LYS A 1 93 ? 6.326 -2.896 7.349 1.00 98.12 93 LYS A C 1
ATOM 756 O O . LYS A 1 93 ? 5.365 -3.246 6.669 1.00 98.12 93 LYS A O 1
ATOM 761 N N . ARG A 1 94 ? 6.204 -2.479 8.610 1.00 97.75 94 ARG A N 1
ATOM 762 C CA . ARG A 1 94 ? 4.924 -2.340 9.319 1.00 97.75 94 ARG A CA 1
ATOM 763 C C . ARG A 1 94 ? 4.824 -0.942 9.906 1.00 97.75 94 ARG A C 1
ATOM 765 O O . ARG A 1 94 ? 5.788 -0.462 10.501 1.00 97.75 94 ARG A O 1
ATOM 772 N N . TYR A 1 95 ? 3.668 -0.320 9.733 1.00 95.69 95 TYR A N 1
ATOM 773 C CA . TYR A 1 95 ? 3.392 1.044 10.156 1.00 95.69 95 TYR A CA 1
ATOM 774 C C . TYR A 1 95 ? 2.226 1.040 11.138 1.00 95.69 95 TYR A C 1
ATOM 776 O O . TYR A 1 95 ? 1.157 0.512 10.829 1.00 95.69 95 TYR A O 1
ATOM 784 N N . ASP A 1 96 ? 2.451 1.630 12.308 1.00 93.06 96 ASP A N 1
ATOM 785 C CA . ASP A 1 96 ? 1.405 1.913 13.288 1.00 93.06 96 ASP A CA 1
ATOM 786 C C . ASP A 1 96 ? 0.757 3.267 12.954 1.00 93.06 96 ASP A C 1
ATOM 788 O O . ASP A 1 96 ? 1.442 4.189 12.503 1.00 93.06 96 ASP A O 1
ATOM 792 N N . LEU A 1 97 ? -0.543 3.417 13.216 1.00 90.31 97 LEU A N 1
ATOM 793 C CA . LEU A 1 97 ? -1.189 4.728 13.156 1.00 90.31 97 LEU A CA 1
ATOM 794 C C . LEU A 1 97 ? -0.711 5.590 14.335 1.00 90.31 97 LEU A C 1
ATOM 796 O O . LEU A 1 97 ? -0.925 5.240 15.494 1.00 90.31 97 LEU A O 1
ATOM 800 N N . THR A 1 98 ? -0.094 6.733 14.042 1.00 85.69 98 THR A N 1
ATOM 801 C CA . THR A 1 98 ? 0.295 7.731 15.047 1.00 85.69 98 THR A CA 1
ATOM 802 C C . THR A 1 98 ? -0.568 8.976 14.901 1.00 85.69 98 THR A C 1
ATOM 804 O O . THR A 1 98 ? -0.803 9.430 13.782 1.00 85.69 98 THR A O 1
ATOM 807 N N . GLU A 1 99 ? -1.004 9.578 16.004 1.00 73.31 99 GLU A N 1
ATOM 808 C CA . GLU A 1 99 ? -1.499 10.953 15.939 1.00 73.31 99 GLU A CA 1
ATOM 809 C C . GLU A 1 99 ? -0.320 11.897 15.692 1.00 73.31 99 GLU A C 1
ATOM 811 O O . GLU A 1 99 ? 0.753 11.728 16.278 1.00 73.31 99 GLU A O 1
ATOM 816 N N . ASN A 1 100 ? -0.509 12.884 14.812 1.00 60.38 100 ASN A N 1
ATOM 817 C CA . ASN A 1 100 ? 0.410 14.011 14.709 1.00 60.38 100 ASN A CA 1
ATOM 818 C C . ASN A 1 100 ? 0.350 14.768 16.040 1.00 60.38 100 ASN A C 1
ATOM 820 O O . ASN A 1 100 ? -0.490 15.650 16.211 1.00 60.38 100 ASN A O 1
ATOM 824 N N . LEU A 1 101 ? 1.223 14.413 16.982 1.00 47.78 101 LEU A N 1
ATOM 825 C CA . LEU A 1 101 ? 1.568 15.282 18.098 1.00 47.78 101 LEU A CA 1
ATOM 826 C C . LEU A 1 101 ? 2.233 16.514 17.474 1.00 47.78 101 LEU A C 1
ATOM 828 O O . LEU A 1 101 ? 3.412 16.475 17.123 1.00 47.78 101 LEU A O 1
ATOM 832 N N . ARG A 1 102 ? 1.423 17.540 17.209 1.00 43.19 102 ARG A N 1
ATOM 833 C CA . ARG A 1 102 ? 1.911 18.888 16.929 1.00 43.19 102 ARG A CA 1
ATOM 834 C C . ARG A 1 102 ? 2.490 19.484 18.201 1.00 43.19 102 ARG A C 1
ATOM 836 O 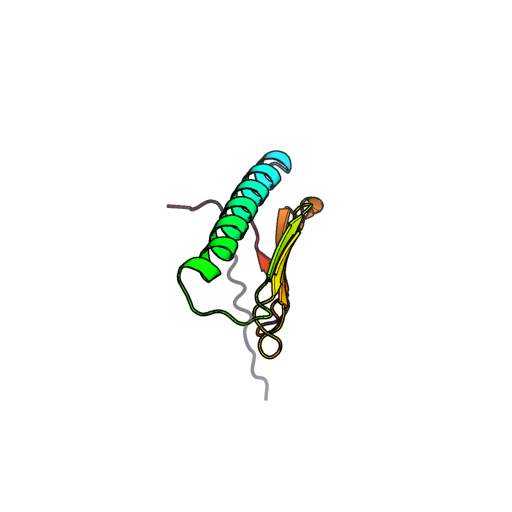O . ARG A 1 102 ? 1.880 19.257 19.269 1.00 43.19 102 ARG A O 1
#